Protein AF-A0A1Y3XI76-F1 (afdb_monomer_lite)

Foldseek 3Di:
DDDDDDDDDPDDPVRVLVVLVVVLVVVVVVLVVVLVVLVVQLVVQVPDPPRDPVNSVVSVVVSVVSVVVSVVVVVVSVVSNVVCPVPPDDPDDPPPDD

Secondary structure (DSSP, 8-state):
-PPPPPPPPSS-HHHHHHHHHHHHHHHHHHHHHHHHHHHHHHHHHHT-TT--HHHHHHHHHHHHHHHHHHHHHHHHHHHHHHTTGGGS-PPPP-PPP-

Structure (mmCIF, N/CA/C/O backbone):
data_AF-A0A1Y3XI76-F1
#
_entry.id   AF-A0A1Y3XI76-F1
#
loop_
_atom_site.group_PDB
_atom_site.id
_atom_site.type_symbol
_atom_site.label_atom_id
_atom_site.label_alt_id
_atom_site.label_comp_id
_atom_site.label_asym_id
_atom_site.label_entity_id
_atom_site.label_seq_id
_atom_site.pdbx_PDB_ins_code
_atom_site.Cartn_x
_atom_site.Cartn_y
_atom_site.Cartn_z
_atom_site.occupancy
_atom_site.B_iso_or_equiv
_atom_site.auth_seq_id
_atom_site.auth_comp_id
_atom_site.auth_asym_id
_atom_site.auth_atom_id
_atom_site.pdbx_PDB_model_num
ATOM 1 N N . MET A 1 1 ? 22.535 30.663 -14.467 1.00 72.12 1 MET A N 1
ATOM 2 C CA . MET A 1 1 ? 22.364 29.238 -14.111 1.00 72.12 1 MET A CA 1
ATOM 3 C C . MET A 1 1 ? 22.091 28.483 -15.403 1.00 72.12 1 MET A C 1
ATOM 5 O O . MET A 1 1 ? 21.146 28.852 -16.087 1.00 72.12 1 MET A O 1
ATOM 9 N N . GLY A 1 2 ? 22.970 27.561 -15.808 1.00 85.25 2 GLY A N 1
ATOM 10 C CA . GLY A 1 2 ? 22.831 26.817 -17.068 1.00 85.25 2 GLY A CA 1
ATOM 11 C C . GLY A 1 2 ? 21.734 25.753 -16.997 1.00 85.25 2 GLY A C 1
ATOM 12 O O . GLY A 1 2 ? 21.427 25.259 -15.914 1.00 85.25 2 GLY A O 1
ATOM 13 N N . MET A 1 3 ? 21.139 25.425 -18.145 1.00 82.50 3 MET A N 1
ATOM 14 C CA . MET A 1 3 ? 20.113 24.386 -18.250 1.00 82.50 3 MET A CA 1
ATOM 15 C C . MET A 1 3 ? 20.733 23.006 -17.952 1.00 82.50 3 MET A C 1
ATOM 17 O O . MET A 1 3 ? 21.830 22.737 -18.449 1.00 82.50 3 MET A O 1
ATOM 21 N N . PRO A 1 4 ? 20.080 22.131 -17.167 1.00 86.12 4 PRO A N 1
ATOM 22 C CA . PRO A 1 4 ? 20.586 20.782 -16.926 1.00 86.12 4 PRO A CA 1
ATOM 23 C C . PRO A 1 4 ? 20.702 19.988 -18.233 1.00 86.12 4 PRO A C 1
ATOM 25 O O . PRO A 1 4 ? 19.793 20.019 -19.061 1.00 86.12 4 PRO A O 1
ATOM 28 N N . VAL A 1 5 ? 21.799 19.246 -18.398 1.00 88.00 5 VAL A N 1
ATOM 29 C CA . VAL A 1 5 ? 21.993 18.304 -19.509 1.00 88.00 5 VAL A CA 1
ATOM 30 C C . VAL A 1 5 ? 21.743 16.892 -18.991 1.00 88.00 5 VAL A C 1
ATOM 32 O O . VAL A 1 5 ? 22.399 16.456 -18.048 1.00 88.00 5 VAL A O 1
ATOM 35 N N . ILE A 1 6 ? 20.803 16.176 -19.609 1.00 86.75 6 ILE A N 1
ATOM 36 C CA . ILE A 1 6 ? 20.580 14.752 -19.341 1.00 86.75 6 ILE A CA 1
ATOM 37 C C . ILE A 1 6 ? 21.635 13.955 -20.112 1.00 86.75 6 ILE A C 1
ATOM 39 O O . ILE A 1 6 ? 21.688 14.022 -21.340 1.00 86.75 6 ILE A O 1
ATOM 43 N N . THR A 1 7 ? 22.469 13.200 -19.401 1.00 88.06 7 THR A N 1
ATOM 44 C CA . THR A 1 7 ? 23.444 12.276 -19.990 1.00 88.06 7 THR A CA 1
ATOM 45 C C . THR A 1 7 ? 22.961 10.835 -19.869 1.00 88.06 7 THR A C 1
ATOM 47 O O . THR A 1 7 ? 22.216 10.475 -18.958 1.00 88.06 7 THR A O 1
ATOM 50 N N . SER A 1 8 ? 23.362 9.994 -20.820 1.00 84.44 8 SER A N 1
ATOM 51 C CA . SER A 1 8 ? 23.044 8.567 -20.810 1.00 84.44 8 SER A CA 1
ATOM 52 C C . SER A 1 8 ? 23.689 7.865 -19.614 1.00 84.44 8 SER A C 1
ATOM 54 O O . SER A 1 8 ? 24.882 8.043 -19.362 1.00 84.44 8 SER A O 1
ATOM 56 N N . SER A 1 9 ? 22.911 7.034 -18.917 1.00 86.25 9 SER A N 1
ATOM 57 C CA . SER A 1 9 ? 23.414 6.181 -17.836 1.00 86.25 9 SER A CA 1
ATOM 58 C C . SER A 1 9 ? 24.281 5.036 -18.374 1.00 86.25 9 SER A C 1
ATOM 60 O O . SER A 1 9 ? 24.081 4.570 -19.496 1.00 86.25 9 SER A O 1
ATOM 62 N N . THR A 1 10 ? 25.213 4.552 -17.552 1.00 92.81 10 THR A N 1
ATOM 63 C CA . THR A 1 10 ? 25.951 3.299 -17.783 1.00 92.81 10 THR A CA 1
ATOM 64 C C . THR A 1 10 ? 25.153 2.055 -17.368 1.00 92.81 10 THR A C 1
ATOM 66 O O . THR A 1 10 ? 25.563 0.937 -17.679 1.00 92.81 10 THR A O 1
ATOM 69 N N . THR A 1 11 ? 24.010 2.223 -16.691 1.00 93.06 11 THR A N 1
ATOM 70 C CA . THR A 1 11 ? 23.105 1.133 -16.299 1.00 93.06 11 THR A CA 1
ATOM 71 C C . THR A 1 11 ? 22.519 0.445 -17.530 1.00 93.06 11 THR A C 1
ATOM 73 O O . THR A 1 11 ? 21.997 1.094 -18.439 1.00 93.06 11 THR A O 1
ATOM 76 N N . THR A 1 12 ? 22.556 -0.888 -17.554 1.00 92.56 12 THR A N 1
ATOM 77 C CA . THR A 1 12 ? 21.906 -1.650 -18.626 1.00 92.56 12 THR A CA 1
ATOM 78 C C . THR A 1 12 ? 20.387 -1.567 -18.494 1.00 92.56 12 THR A C 1
ATOM 80 O O . THR A 1 12 ? 19.847 -1.480 -17.392 1.00 92.56 12 THR A O 1
ATOM 83 N N . ARG A 1 13 ? 19.667 -1.653 -19.618 1.00 89.44 13 ARG A N 1
ATOM 84 C CA . ARG A 1 13 ? 18.196 -1.675 -19.598 1.00 89.44 13 ARG A CA 1
ATOM 85 C C . ARG A 1 13 ? 17.646 -2.795 -18.708 1.00 89.44 13 ARG A C 1
ATOM 87 O O . ARG A 1 13 ? 16.681 -2.568 -17.993 1.00 89.44 13 ARG A O 1
ATOM 94 N N . THR A 1 14 ? 18.260 -3.979 -18.748 1.00 90.38 14 THR A N 1
ATOM 95 C CA . THR A 1 14 ? 17.859 -5.122 -17.917 1.00 90.38 14 THR A CA 1
ATOM 96 C C . THR A 1 14 ? 18.014 -4.808 -16.436 1.00 90.38 14 THR A C 1
ATOM 98 O O . THR A 1 14 ? 17.066 -5.017 -15.691 1.00 90.38 14 THR A O 1
ATOM 101 N N . GLN A 1 15 ? 19.157 -4.245 -16.026 1.00 92.50 15 GLN A N 1
ATOM 102 C CA . GLN A 1 15 ? 19.367 -3.861 -14.630 1.00 92.50 15 GLN A CA 1
ATOM 103 C C . GLN A 1 15 ? 18.340 -2.817 -14.186 1.00 92.50 15 GLN A C 1
ATOM 105 O O . GLN A 1 15 ? 17.709 -2.996 -13.157 1.00 92.50 15 GLN A O 1
ATOM 110 N N . ALA A 1 16 ? 18.092 -1.789 -15.002 1.00 92.88 16 ALA A N 1
ATOM 111 C CA . ALA A 1 16 ? 17.109 -0.760 -14.671 1.00 92.88 16 ALA A CA 1
ATOM 112 C C . ALA A 1 16 ? 15.683 -1.323 -14.497 1.00 92.88 16 ALA A C 1
ATOM 114 O O . ALA A 1 16 ? 14.940 -0.849 -13.643 1.00 92.88 16 ALA A O 1
ATOM 115 N N . ILE A 1 17 ? 15.287 -2.329 -15.289 1.00 92.56 17 ILE A N 1
ATOM 116 C CA . ILE A 1 17 ? 13.991 -3.010 -15.127 1.00 92.56 17 ILE A CA 1
ATOM 117 C C . ILE A 1 17 ? 13.970 -3.820 -13.826 1.00 92.56 17 ILE A C 1
ATOM 119 O O . ILE A 1 17 ? 13.003 -3.714 -13.073 1.00 92.56 17 ILE A O 1
ATOM 123 N N . THR A 1 18 ? 15.030 -4.581 -13.536 1.00 93.06 18 THR A N 1
ATOM 124 C CA . THR A 1 18 ? 15.168 -5.322 -12.272 1.00 93.06 18 THR A CA 1
ATOM 125 C C . THR A 1 18 ? 15.070 -4.387 -11.067 1.00 93.06 18 THR A C 1
ATOM 127 O O . THR A 1 18 ? 14.272 -4.647 -10.172 1.00 93.06 18 THR A O 1
ATOM 130 N N . ASP A 1 19 ? 15.780 -3.257 -11.089 1.00 95.50 19 ASP A N 1
ATOM 131 C CA . ASP A 1 19 ? 15.759 -2.261 -10.012 1.00 95.50 19 ASP A CA 1
ATOM 132 C C . ASP A 1 19 ? 14.340 -1.704 -9.781 1.00 95.50 19 ASP A C 1
ATOM 134 O O . ASP A 1 19 ? 13.929 -1.460 -8.644 1.00 95.50 19 ASP A O 1
ATOM 138 N N . ILE A 1 20 ? 13.552 -1.516 -10.849 1.00 95.50 20 ILE A N 1
ATOM 139 C CA . ILE A 1 20 ? 12.152 -1.079 -10.731 1.00 95.50 20 ILE A CA 1
ATOM 140 C C . ILE A 1 20 ? 11.281 -2.179 -10.115 1.00 95.50 20 ILE A C 1
ATOM 142 O O . ILE A 1 20 ? 10.444 -1.869 -9.267 1.00 95.50 20 ILE A O 1
ATOM 146 N N . ILE A 1 21 ? 11.467 -3.444 -10.504 1.00 95.50 21 ILE A N 1
ATOM 147 C CA . ILE A 1 21 ? 10.732 -4.580 -9.925 1.00 95.50 21 ILE A CA 1
ATOM 148 C C . ILE A 1 21 ? 11.037 -4.698 -8.427 1.00 95.50 21 ILE A C 1
ATOM 150 O O . ILE A 1 21 ? 10.110 -4.783 -7.621 1.00 95.50 21 ILE A O 1
ATOM 154 N N . GLU A 1 22 ? 12.313 -4.632 -8.043 1.00 97.75 22 GLU A N 1
ATOM 155 C CA . GLU A 1 22 ? 12.740 -4.640 -6.638 1.00 97.75 22 GLU A CA 1
ATOM 156 C C . GLU A 1 22 ? 12.152 -3.449 -5.872 1.00 97.75 22 GLU A C 1
ATOM 158 O O . GLU A 1 22 ? 11.607 -3.612 -4.778 1.00 97.75 22 GLU A O 1
ATOM 163 N N . SER A 1 23 ? 12.176 -2.254 -6.468 1.00 98.25 23 SER A N 1
ATOM 164 C CA . SER A 1 23 ? 11.557 -1.063 -5.886 1.00 98.25 23 SER A CA 1
ATOM 165 C C . SER A 1 23 ? 10.055 -1.246 -5.649 1.00 98.25 23 SER A C 1
ATOM 167 O O . SER A 1 23 ? 9.553 -0.831 -4.600 1.00 98.25 23 SER A O 1
ATOM 169 N N . VAL A 1 24 ? 9.325 -1.853 -6.591 1.00 98.06 24 VAL A N 1
ATOM 170 C CA . VAL A 1 24 ? 7.896 -2.156 -6.421 1.00 98.06 24 VAL A CA 1
ATOM 171 C C . VAL A 1 24 ? 7.699 -3.173 -5.299 1.00 98.06 24 VAL A C 1
ATOM 173 O O . VAL A 1 24 ? 6.926 -2.893 -4.391 1.00 98.06 24 VAL A O 1
ATOM 176 N N . ALA A 1 25 ? 8.459 -4.269 -5.268 1.00 98.19 25 ALA A N 1
ATOM 177 C CA . ALA A 1 25 ? 8.361 -5.277 -4.207 1.00 98.19 25 ALA A CA 1
ATOM 178 C C . ALA A 1 25 ? 8.596 -4.701 -2.792 1.00 98.19 25 ALA A C 1
ATOM 180 O O . ALA A 1 25 ? 7.917 -5.076 -1.831 1.00 98.19 25 ALA A O 1
ATOM 181 N N . LEU A 1 26 ? 9.524 -3.748 -2.652 1.00 98.62 26 LEU A N 1
ATOM 182 C CA . LEU A 1 26 ? 9.745 -3.033 -1.390 1.00 98.62 26 LEU A CA 1
ATOM 183 C C . LEU A 1 26 ? 8.547 -2.150 -1.001 1.00 98.62 26 LEU A C 1
ATOM 185 O O . LEU A 1 26 ? 8.183 -2.095 0.175 1.00 98.62 26 LEU A O 1
ATOM 189 N N . GLN A 1 27 ? 7.922 -1.473 -1.970 1.00 98.62 27 GLN A N 1
ATOM 190 C CA . GLN A 1 27 ? 6.714 -0.675 -1.731 1.00 98.62 27 GLN A CA 1
ATOM 191 C C . GLN A 1 27 ? 5.529 -1.566 -1.331 1.00 98.62 27 GLN A C 1
ATOM 193 O O . GLN A 1 27 ? 4.892 -1.273 -0.326 1.00 98.62 27 GLN A O 1
ATOM 198 N N . GLU A 1 28 ? 5.299 -2.680 -2.028 1.00 98.44 28 GLU A N 1
ATOM 199 C CA . GLU A 1 28 ? 4.279 -3.691 -1.688 1.00 98.44 28 GLU A CA 1
ATOM 200 C C . GLU A 1 28 ? 4.441 -4.201 -0.245 1.00 98.44 28 GLU A C 1
ATOM 202 O O . GLU A 1 28 ? 3.491 -4.251 0.540 1.00 98.44 28 GLU A O 1
ATOM 207 N N . THR A 1 29 ? 5.683 -4.494 0.158 1.00 98.44 29 THR A N 1
ATOM 208 C CA . THR A 1 29 ? 5.995 -4.906 1.537 1.00 98.44 29 THR A CA 1
ATOM 209 C C . THR A 1 29 ? 5.596 -3.822 2.541 1.00 98.44 29 THR A C 1
ATOM 211 O O . THR A 1 29 ? 4.938 -4.111 3.542 1.00 98.44 29 THR A O 1
ATOM 214 N N . ALA A 1 30 ? 5.931 -2.558 2.270 1.00 98.38 30 ALA A N 1
ATOM 215 C CA . ALA A 1 30 ? 5.540 -1.443 3.128 1.00 98.38 30 ALA A CA 1
ATOM 216 C C . ALA A 1 30 ? 4.011 -1.254 3.189 1.00 98.38 30 ALA A C 1
ATOM 218 O O . ALA A 1 30 ? 3.469 -1.024 4.273 1.00 98.38 30 ALA A O 1
ATOM 219 N N . LEU A 1 31 ? 3.306 -1.398 2.061 1.00 98.56 31 LEU A N 1
ATOM 220 C CA . LEU A 1 31 ? 1.843 -1.314 2.001 1.00 98.56 31 LEU A CA 1
ATOM 221 C C . LEU A 1 31 ? 1.178 -2.432 2.817 1.00 98.56 31 LEU A C 1
ATOM 223 O O . LEU A 1 31 ? 0.213 -2.162 3.535 1.00 98.56 31 LEU A O 1
ATOM 227 N N . SER A 1 32 ? 1.734 -3.648 2.812 1.00 98.50 32 SER A N 1
ATOM 228 C CA . SER A 1 32 ? 1.237 -4.753 3.647 1.00 98.50 32 SER A CA 1
ATOM 229 C C . SER A 1 32 ? 1.311 -4.440 5.148 1.00 98.50 32 SER A C 1
ATOM 231 O O . SER A 1 32 ? 0.359 -4.698 5.889 1.00 98.50 32 SER A O 1
ATOM 233 N N . HIS A 1 33 ? 2.398 -3.803 5.600 1.00 98.62 33 HIS A N 1
ATOM 234 C CA . HIS A 1 33 ? 2.545 -3.376 6.991 1.00 98.62 33 HIS A CA 1
ATOM 235 C C . HIS A 1 33 ? 1.557 -2.270 7.362 1.00 98.62 33 HIS A C 1
ATOM 237 O O . HIS A 1 33 ? 1.008 -2.297 8.465 1.00 98.62 33 HIS A O 1
ATOM 243 N N . ILE A 1 34 ? 1.293 -1.330 6.448 1.00 98.50 34 ILE A N 1
ATOM 244 C CA . ILE A 1 34 ? 0.264 -0.299 6.643 1.00 98.50 34 ILE A CA 1
ATOM 245 C C . ILE A 1 34 ? -1.106 -0.958 6.807 1.00 98.50 34 ILE A C 1
ATOM 247 O O . ILE A 1 34 ? -1.790 -0.690 7.791 1.00 98.50 34 ILE A O 1
ATOM 251 N N . LEU A 1 35 ? -1.491 -1.857 5.897 1.00 98.62 35 LEU A N 1
ATOM 252 C CA . LEU A 1 35 ? -2.779 -2.553 5.972 1.00 98.62 35 LEU A CA 1
ATOM 253 C C . LEU A 1 35 ? -2.923 -3.365 7.265 1.00 98.62 35 LEU A C 1
ATOM 255 O O . LEU A 1 35 ? -3.981 -3.324 7.894 1.00 98.62 35 LEU A O 1
ATOM 259 N N . A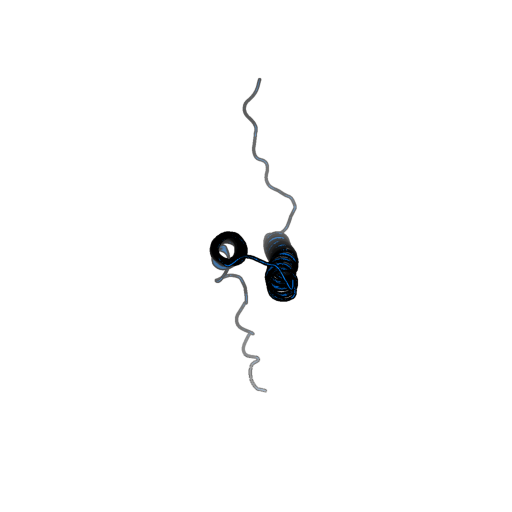SN A 1 36 ? -1.863 -4.049 7.703 1.00 98.69 36 ASN A N 1
ATOM 260 C CA . ASN A 1 36 ? -1.876 -4.771 8.973 1.00 98.69 36 ASN A CA 1
ATOM 261 C C . ASN A 1 36 ? -2.065 -3.824 10.171 1.00 98.69 36 ASN A C 1
ATOM 263 O O . ASN A 1 36 ? -2.906 -4.082 11.029 1.00 98.69 36 ASN A O 1
ATOM 267 N N . ALA A 1 37 ? -1.344 -2.700 10.208 1.00 98.62 37 ALA A N 1
ATOM 268 C CA . ALA A 1 37 ? -1.483 -1.703 11.270 1.00 98.62 37 ALA A CA 1
ATOM 269 C C . ALA A 1 37 ? -2.894 -1.084 11.313 1.00 98.62 37 ALA A C 1
ATOM 271 O O . ALA A 1 37 ? -3.445 -0.850 12.391 1.00 98.62 37 ALA A O 1
ATOM 272 N N . GLU A 1 38 ? -3.507 -0.849 10.151 1.00 98.50 38 GLU A N 1
ATOM 273 C CA . GLU A 1 38 ? -4.899 -0.401 10.055 1.00 98.50 38 GLU A CA 1
ATOM 274 C C . GLU A 1 38 ? -5.887 -1.480 10.543 1.00 98.50 38 GLU A C 1
ATOM 276 O O . GLU A 1 38 ? -6.857 -1.160 11.234 1.00 98.50 38 GLU A O 1
ATOM 281 N N . GLY A 1 39 ? -5.612 -2.761 10.279 1.00 98.38 39 GLY A N 1
ATOM 282 C CA . GLY A 1 39 ? -6.367 -3.884 10.845 1.00 98.38 39 GLY A CA 1
ATOM 283 C C . GLY A 1 39 ? -6.271 -3.956 12.374 1.00 98.38 39 GLY A C 1
ATOM 284 O O . GLY A 1 39 ? -7.293 -4.042 13.060 1.00 98.38 39 GLY A O 1
ATOM 285 N N . GLU A 1 40 ? -5.060 -3.843 12.926 1.00 98.69 40 GLU A N 1
ATOM 286 C CA . GLU A 1 40 ? -4.827 -3.786 14.377 1.00 98.69 40 GLU A CA 1
ATOM 287 C C . GLU A 1 40 ? -5.533 -2.591 15.033 1.00 98.69 40 GLU A C 1
ATOM 289 O O . GLU A 1 40 ? -6.032 -2.703 16.156 1.00 98.69 40 GLU A O 1
ATOM 294 N N . LYS A 1 41 ? -5.611 -1.447 14.340 1.00 98.31 41 LYS A N 1
ATOM 295 C CA . LYS A 1 41 ? -6.335 -0.258 14.812 1.00 98.31 41 LYS A CA 1
ATOM 296 C C . LYS A 1 41 ? -7.820 -0.558 15.028 1.00 98.31 41 LYS A C 1
ATOM 298 O O . LYS A 1 41 ? -8.345 -0.224 16.089 1.00 98.31 41 LYS A O 1
ATOM 303 N N . ILE A 1 42 ? -8.481 -1.218 14.071 1.00 97.75 42 ILE A N 1
ATOM 304 C CA . ILE A 1 42 ? -9.889 -1.630 14.219 1.00 97.75 42 ILE A CA 1
ATOM 305 C C . ILE A 1 42 ? -10.039 -2.599 15.390 1.00 97.75 42 ILE A C 1
ATOM 307 O O . ILE A 1 42 ? -10.893 -2.383 16.248 1.00 97.75 42 ILE A O 1
ATOM 311 N N . GLN A 1 43 ? -9.200 -3.638 15.449 1.00 98.00 43 GLN A N 1
ATOM 312 C CA . GLN A 1 43 ? -9.272 -4.651 16.506 1.00 98.00 43 GLN A CA 1
ATOM 313 C C . GLN A 1 43 ? -9.151 -4.026 17.899 1.00 98.00 43 GLN A C 1
ATOM 315 O O . GLN A 1 43 ? -9.948 -4.336 18.783 1.00 98.00 43 GLN A O 1
ATOM 320 N N . LYS A 1 44 ? -8.203 -3.098 18.083 1.00 97.75 44 LYS A N 1
ATOM 321 C CA . LYS A 1 44 ? -8.027 -2.375 19.348 1.00 97.75 44 LYS A CA 1
ATOM 322 C C . LYS A 1 44 ? -9.247 -1.538 19.706 1.00 97.75 44 LYS A C 1
ATOM 324 O O . LYS A 1 44 ? -9.669 -1.581 20.853 1.00 97.75 44 LYS A O 1
ATOM 329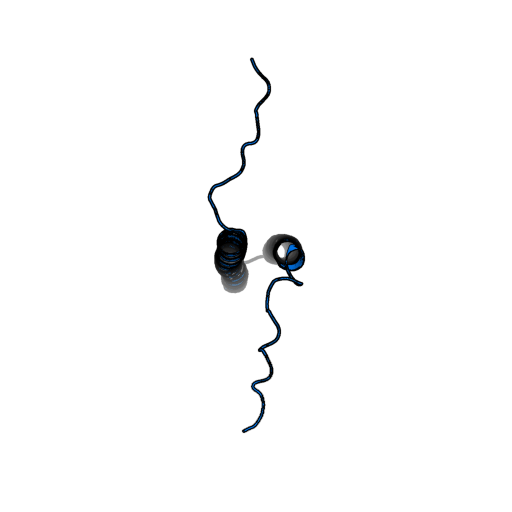 N N . MET A 1 45 ? -9.820 -0.804 18.752 1.00 97.69 45 MET A N 1
ATOM 330 C CA . MET A 1 45 ? -10.971 0.061 19.031 1.00 97.69 45 MET A CA 1
ATOM 331 C C . MET A 1 45 ? -12.233 -0.737 19.361 1.00 97.69 45 MET A C 1
ATOM 333 O O . MET A 1 45 ? -12.978 -0.333 20.245 1.00 97.69 45 MET A O 1
ATOM 337 N N . VAL A 1 46 ? -12.453 -1.882 18.710 1.00 96.44 46 VAL A N 1
ATOM 338 C CA . VAL A 1 46 ? -13.594 -2.772 19.000 1.00 96.44 46 VAL A CA 1
ATOM 339 C C . VAL A 1 46 ? -13.449 -3.479 20.354 1.00 96.44 46 VAL A C 1
ATOM 341 O O . VAL A 1 46 ? -14.453 -3.826 20.967 1.00 96.44 46 VAL A O 1
ATOM 344 N N . ALA A 1 47 ? -12.223 -3.676 20.844 1.00 97.38 47 ALA A N 1
ATOM 345 C CA . ALA A 1 47 ? -11.958 -4.311 22.136 1.00 97.38 47 ALA A CA 1
ATOM 346 C C . ALA A 1 47 ? -12.122 -3.373 23.353 1.00 97.38 47 ALA A C 1
ATOM 348 O O . ALA A 1 47 ? -11.984 -3.827 24.487 1.00 97.38 47 ALA A O 1
ATOM 349 N N . LEU A 1 48 ? -12.378 -2.077 23.146 1.00 96.94 48 LEU A N 1
ATOM 350 C CA . LEU A 1 48 ? -12.584 -1.111 24.227 1.00 96.94 48 LEU A CA 1
ATOM 351 C C . LEU A 1 48 ? -14.007 -1.228 24.796 1.00 96.94 48 LEU A C 1
ATOM 353 O O . LEU A 1 48 ? -14.976 -1.085 24.056 1.00 96.94 48 LEU A O 1
ATOM 357 N N . GLU A 1 49 ? -14.129 -1.423 26.113 1.00 93.88 49 GLU A N 1
ATOM 358 C CA . GLU A 1 49 ? -15.424 -1.623 26.792 1.00 93.88 49 GLU A CA 1
ATOM 359 C C . GLU A 1 49 ? -16.370 -0.412 26.671 1.00 93.88 49 GLU A C 1
ATOM 361 O O . GLU A 1 49 ? -17.569 -0.592 26.480 1.00 93.88 49 GLU A O 1
ATOM 366 N N . ASP A 1 50 ? -15.828 0.812 26.690 1.00 94.25 50 ASP A N 1
ATOM 367 C CA . ASP A 1 50 ? -16.604 2.064 26.701 1.00 94.25 50 ASP A CA 1
ATOM 368 C C . ASP A 1 50 ? -16.491 2.874 25.392 1.00 94.25 50 ASP A C 1
ATOM 370 O O . ASP A 1 50 ? -16.641 4.101 25.378 1.00 94.25 50 ASP A O 1
ATOM 374 N N . VAL A 1 51 ? -16.185 2.225 24.263 1.00 96.69 51 VAL A N 1
ATOM 375 C CA . VAL A 1 51 ? -16.106 2.935 22.978 1.00 96.69 51 VAL A CA 1
ATOM 376 C C . VAL A 1 51 ? -17.496 3.335 22.486 1.00 96.69 51 VAL A C 1
ATOM 378 O O . VAL A 1 51 ? -18.423 2.529 22.412 1.00 96.69 51 VAL A O 1
ATOM 381 N N . THR A 1 52 ? -17.657 4.602 22.106 1.00 97.56 52 THR A N 1
ATOM 382 C CA . THR A 1 52 ? -18.930 5.066 21.552 1.00 97.56 52 THR A CA 1
ATOM 383 C C . THR A 1 52 ? -19.067 4.669 20.077 1.00 97.56 52 THR A C 1
ATOM 385 O O . THR A 1 52 ? -18.066 4.595 19.352 1.00 97.56 52 THR A O 1
ATOM 388 N N . PRO A 1 53 ? -20.303 4.482 19.575 1.00 97.06 53 PRO A N 1
ATOM 389 C CA . PRO A 1 53 ? -20.538 4.217 18.156 1.00 97.06 53 PRO A CA 1
ATOM 390 C C . PRO A 1 53 ? -19.936 5.278 17.224 1.00 97.06 53 PRO A C 1
ATOM 392 O O . PRO A 1 53 ? -19.418 4.938 16.162 1.00 97.06 53 PRO A O 1
ATOM 395 N N . ASP A 1 54 ? -19.942 6.551 17.632 1.00 98.06 54 ASP A N 1
ATOM 396 C CA . ASP A 1 54 ? -19.360 7.646 16.847 1.00 98.06 54 ASP A CA 1
ATOM 397 C C . ASP A 1 54 ? -17.840 7.505 16.694 1.00 98.06 54 ASP A C 1
ATOM 399 O O . ASP A 1 54 ? -17.297 7.729 15.610 1.00 98.06 54 ASP A O 1
ATOM 403 N N . VAL A 1 55 ? -17.148 7.077 17.755 1.00 97.94 55 VAL A N 1
ATOM 404 C CA . VAL A 1 55 ? -15.699 6.832 17.731 1.00 97.94 55 VAL A CA 1
ATOM 405 C C . VAL A 1 55 ? -15.362 5.618 16.861 1.00 97.94 55 VAL A C 1
ATOM 407 O O . VAL A 1 55 ? -14.405 5.669 16.080 1.00 97.94 55 VAL A O 1
ATOM 410 N N . LEU A 1 56 ? -16.162 4.549 16.929 1.00 97.88 56 LEU A N 1
ATOM 411 C CA . LEU A 1 56 ? -16.004 3.387 16.049 1.00 97.88 56 LEU A CA 1
ATOM 412 C C . LEU A 1 56 ? -16.225 3.758 14.580 1.00 97.88 56 LEU A C 1
ATOM 414 O O . LEU A 1 56 ? -15.411 3.404 13.727 1.00 97.88 56 LEU A O 1
ATOM 418 N N . LEU A 1 57 ? -17.280 4.518 14.281 1.00 98.25 57 LEU A N 1
ATOM 419 C CA . LEU A 1 57 ? -17.572 4.973 12.923 1.00 98.25 57 LEU A CA 1
ATOM 420 C C . LEU A 1 57 ? -16.461 5.881 12.382 1.00 98.25 57 LEU A C 1
ATOM 422 O O . LEU A 1 57 ? -16.061 5.738 11.225 1.00 98.25 57 LEU A O 1
ATOM 426 N N . ALA A 1 58 ? -15.945 6.798 13.205 1.00 98.38 58 ALA A N 1
ATOM 427 C CA . ALA A 1 58 ? -14.825 7.659 12.836 1.00 98.38 58 ALA A CA 1
ATOM 428 C C . ALA A 1 58 ? -13.550 6.845 12.561 1.00 98.38 58 ALA A C 1
ATOM 430 O O . ALA A 1 58 ? -12.871 7.085 11.560 1.00 98.38 58 ALA A O 1
ATOM 431 N N . THR A 1 59 ? -13.266 5.841 13.396 1.00 98.31 59 THR A N 1
ATOM 432 C CA . THR A 1 59 ? -12.141 4.916 13.193 1.00 98.31 59 THR A CA 1
ATOM 433 C C . THR A 1 59 ? -12.297 4.152 11.881 1.00 98.31 59 THR A C 1
ATOM 435 O O . THR A 1 59 ? -11.367 4.132 11.078 1.00 98.31 59 THR A O 1
ATOM 438 N N . ASN A 1 60 ? -13.478 3.585 11.618 1.00 98.44 60 ASN A N 1
ATOM 439 C CA . ASN A 1 60 ? -13.747 2.849 10.385 1.00 98.44 60 ASN A CA 1
ATOM 440 C C . ASN A 1 60 ? -13.568 3.732 9.142 1.00 98.44 60 ASN A C 1
ATOM 442 O O . ASN A 1 60 ? -12.894 3.327 8.203 1.00 98.44 60 ASN A O 1
ATOM 446 N N . LYS A 1 61 ? -14.092 4.966 9.156 1.00 98.69 61 LYS A N 1
ATOM 447 C CA . LYS A 1 61 ? -13.906 5.925 8.051 1.00 98.69 61 LYS A CA 1
ATOM 448 C C . LYS A 1 61 ? -12.434 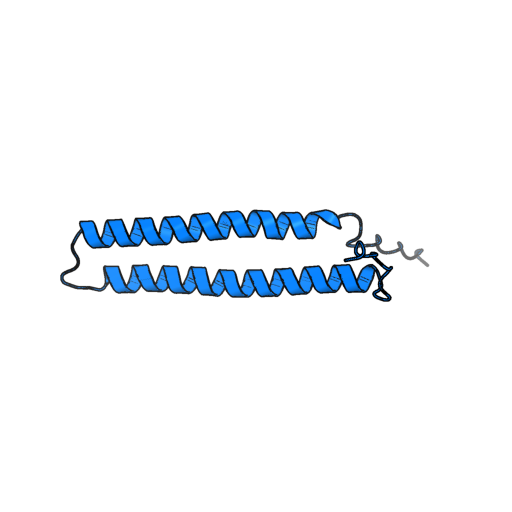6.285 7.833 1.00 98.69 61 LYS A C 1
ATOM 450 O O . LYS A 1 61 ? -12.001 6.447 6.694 1.00 98.69 61 LYS A O 1
ATOM 455 N N . SER A 1 62 ? -11.657 6.408 8.911 1.00 98.44 62 SER A N 1
ATOM 456 C CA . SER A 1 62 ? -10.214 6.650 8.815 1.00 98.44 62 SER A CA 1
ATOM 457 C C . SER A 1 62 ? -9.487 5.470 8.165 1.00 98.44 62 SER A C 1
ATOM 459 O O . SER A 1 62 ? -8.671 5.692 7.270 1.00 98.44 62 SER A O 1
ATOM 461 N N . VAL A 1 63 ? -9.808 4.238 8.568 1.00 98.69 63 VAL A N 1
ATOM 462 C CA . VAL A 1 63 ? -9.224 3.014 7.996 1.00 98.69 63 VAL A CA 1
ATOM 463 C C . VAL A 1 63 ? -9.635 2.847 6.533 1.00 98.69 63 VAL A C 1
ATOM 465 O O . VAL A 1 63 ? -8.784 2.608 5.683 1.00 98.69 63 VAL A O 1
ATOM 468 N N . GLU A 1 64 ? -10.910 3.060 6.206 1.00 98.69 64 GLU A N 1
ATOM 469 C CA . GLU A 1 64 ? -11.420 3.034 4.831 1.00 98.69 64 GLU A CA 1
ATOM 470 C C . GLU A 1 64 ? -10.670 4.033 3.935 1.00 98.69 64 GLU A C 1
ATOM 472 O O . GLU A 1 64 ? -10.266 3.700 2.820 1.00 98.69 64 GLU A O 1
ATOM 477 N N . SER A 1 65 ? -10.415 5.248 4.432 1.00 98.69 65 SER A N 1
ATOM 478 C CA . SER A 1 65 ? -9.616 6.239 3.707 1.00 98.69 65 SER A CA 1
ATOM 479 C C . SER A 1 65 ? -8.190 5.750 3.438 1.00 98.69 65 SER A C 1
ATOM 481 O O . SER A 1 65 ? -7.666 5.993 2.349 1.00 98.69 65 SER A O 1
ATOM 483 N N . MET A 1 66 ? -7.559 5.068 4.399 1.00 98.56 66 MET A N 1
ATOM 484 C CA . MET A 1 66 ? -6.221 4.498 4.219 1.00 98.56 66 MET A CA 1
ATOM 485 C C . MET A 1 66 ? -6.226 3.344 3.218 1.00 98.56 66 MET A C 1
ATOM 487 O O . MET A 1 66 ? -5.389 3.332 2.319 1.00 98.56 66 MET A O 1
ATOM 491 N N . VAL A 1 67 ? -7.197 2.431 3.296 1.00 98.62 67 VAL A N 1
ATOM 492 C CA . VAL A 1 67 ? -7.356 1.334 2.324 1.00 98.62 67 VAL A CA 1
ATOM 493 C C . VAL A 1 67 ? -7.544 1.890 0.912 1.00 98.62 67 VAL A C 1
ATOM 495 O O . VAL A 1 67 ? -6.848 1.472 -0.010 1.00 98.62 67 VAL A O 1
ATOM 498 N N . ASN A 1 68 ? -8.393 2.906 0.743 1.00 98.62 68 ASN A N 1
ATOM 499 C CA . ASN A 1 68 ? -8.587 3.573 -0.545 1.00 98.62 68 ASN A CA 1
ATOM 500 C C . ASN A 1 68 ? -7.303 4.236 -1.073 1.00 98.62 68 ASN A C 1
ATOM 502 O O . ASN A 1 68 ? -7.061 4.241 -2.283 1.00 98.62 68 ASN A O 1
ATOM 506 N N . ALA A 1 69 ? -6.478 4.813 -0.194 1.00 98.56 69 ALA A N 1
ATOM 507 C CA . ALA A 1 69 ? -5.185 5.376 -0.576 1.00 98.56 69 ALA A CA 1
ATOM 508 C C . ALA A 1 69 ? -4.194 4.281 -1.007 1.00 98.56 69 ALA A C 1
ATOM 510 O O . ALA A 1 69 ? -3.543 4.433 -2.043 1.00 98.56 69 ALA A O 1
ATOM 511 N N . VAL A 1 70 ? -4.137 3.163 -0.275 1.00 98.50 70 VAL A N 1
ATOM 512 C CA . VAL A 1 70 ? -3.325 1.988 -0.628 1.00 98.50 70 VAL A CA 1
ATOM 513 C C . VAL A 1 70 ? -3.753 1.436 -1.989 1.00 98.50 70 VAL A C 1
ATOM 515 O O . VAL A 1 70 ? -2.915 1.332 -2.875 1.00 98.50 70 VAL A O 1
ATOM 518 N N . SER A 1 71 ? -5.049 1.219 -2.236 1.00 98.31 71 SER A N 1
ATOM 519 C CA . SER A 1 71 ? -5.537 0.735 -3.539 1.00 98.31 71 SER A CA 1
ATOM 520 C C . SER A 1 71 ? -5.187 1.663 -4.710 1.00 98.31 71 SER A C 1
ATOM 522 O O . SER A 1 71 ? -4.971 1.205 -5.830 1.00 98.31 71 SER A O 1
ATOM 524 N N . ARG A 1 72 ? -5.108 2.980 -4.484 1.00 98.44 72 ARG A N 1
ATOM 525 C CA . ARG A 1 72 ? -4.633 3.922 -5.513 1.00 98.44 72 ARG A CA 1
ATOM 526 C C . ARG A 1 72 ? -3.139 3.774 -5.781 1.00 98.44 72 ARG A C 1
ATOM 528 O O . ARG A 1 72 ? -2.735 3.883 -6.937 1.00 98.44 72 ARG A O 1
ATOM 535 N N . LEU A 1 73 ? -2.337 3.530 -4.746 1.00 98.31 73 LEU A N 1
ATOM 536 C CA . LEU A 1 73 ? -0.908 3.255 -4.895 1.00 98.31 73 LEU A CA 1
ATOM 537 C C . LEU A 1 73 ? -0.666 1.925 -5.616 1.00 98.31 73 LEU A C 1
ATOM 539 O O . LEU A 1 73 ? 0.133 1.916 -6.546 1.00 98.31 73 LEU A O 1
ATOM 543 N N . GLU A 1 74 ? -1.415 0.870 -5.295 1.00 98.12 74 GLU A N 1
ATOM 544 C CA . GLU A 1 74 ? -1.385 -0.423 -6.004 1.00 98.12 74 GLU A CA 1
ATOM 545 C C . GLU A 1 74 ? -1.570 -0.248 -7.520 1.00 98.12 74 GLU A C 1
ATOM 547 O O . GLU A 1 74 ? -0.779 -0.741 -8.323 1.00 98.12 74 GLU A O 1
ATOM 552 N N . MET A 1 75 ? -2.561 0.549 -7.945 1.00 98.06 75 MET A N 1
ATOM 553 C CA . MET A 1 75 ? -2.768 0.845 -9.371 1.00 98.06 75 MET A CA 1
ATOM 554 C C . MET A 1 75 ? -1.562 1.549 -10.014 1.00 98.06 75 MET A C 1
ATOM 556 O O . MET A 1 75 ? -1.237 1.296 -11.178 1.00 98.06 75 MET A O 1
ATOM 560 N N . ILE A 1 76 ? -0.884 2.434 -9.276 1.00 98.00 76 ILE A N 1
ATOM 561 C CA . ILE A 1 76 ? 0.322 3.126 -9.750 1.00 98.00 76 ILE A CA 1
ATOM 562 C C . ILE A 1 76 ? 1.499 2.148 -9.839 1.00 98.00 76 ILE A C 1
ATOM 564 O O . ILE A 1 76 ? 2.237 2.187 -10.825 1.00 98.00 76 ILE A O 1
ATOM 568 N N . LEU A 1 77 ? 1.682 1.272 -8.849 1.00 97.94 77 LEU A N 1
ATOM 569 C CA . LEU A 1 77 ? 2.743 0.261 -8.842 1.00 97.94 77 LEU A CA 1
ATOM 570 C C . LEU A 1 77 ? 2.559 -0.733 -9.989 1.00 97.94 77 LEU A C 1
ATOM 572 O O . LEU A 1 77 ? 3.492 -0.938 -10.768 1.00 97.94 77 LEU A O 1
ATOM 576 N N . HIS A 1 78 ? 1.338 -1.224 -10.196 1.00 96.44 78 HIS A N 1
ATOM 577 C CA . HIS A 1 78 ? 0.986 -2.024 -11.366 1.00 96.44 78 HIS A CA 1
ATOM 578 C C . HIS A 1 78 ? 1.295 -1.282 -12.679 1.00 96.44 78 HIS A C 1
ATOM 580 O O . HIS A 1 78 ? 1.908 -1.835 -13.593 1.00 96.44 78 HIS A O 1
ATOM 586 N N . SER A 1 79 ? 0.936 0.005 -12.767 1.00 96.25 79 SER A N 1
ATOM 587 C CA . SER A 1 79 ? 1.228 0.822 -13.953 1.00 96.25 79 SER A CA 1
ATOM 588 C C . SER A 1 79 ? 2.732 0.942 -14.220 1.00 96.25 79 SER A C 1
ATOM 590 O O . SER A 1 79 ? 3.140 0.849 -15.377 1.00 96.25 79 SER A O 1
ATOM 592 N N . LYS A 1 80 ? 3.575 1.080 -13.184 1.00 94.94 80 LYS A N 1
ATOM 593 C CA . LYS A 1 80 ? 5.044 1.091 -13.338 1.00 94.94 80 LYS A CA 1
ATOM 594 C C . LYS A 1 80 ? 5.561 -0.203 -13.967 1.00 94.94 80 LYS A C 1
ATOM 596 O O . LYS A 1 80 ? 6.409 -0.129 -14.852 1.00 94.94 80 LYS A O 1
ATOM 601 N N . LEU A 1 81 ? 5.044 -1.357 -13.540 1.00 94.75 81 LEU A N 1
ATOM 602 C CA . LEU A 1 81 ? 5.445 -2.658 -14.088 1.00 94.75 81 LEU A CA 1
ATOM 603 C C . LEU A 1 81 ? 4.969 -2.842 -15.537 1.00 94.75 81 LEU A C 1
ATOM 605 O O . LEU A 1 81 ? 5.710 -3.348 -16.380 1.00 94.75 81 LEU A O 1
ATOM 609 N N . SER A 1 82 ? 3.771 -2.349 -15.864 1.00 93.75 82 SER A N 1
ATOM 610 C CA . SER A 1 82 ? 3.192 -2.490 -17.208 1.00 93.75 82 SER A CA 1
ATOM 611 C C . SER A 1 82 ? 4.008 -1.812 -18.324 1.00 93.75 82 SER A C 1
ATOM 613 O O . SER A 1 82 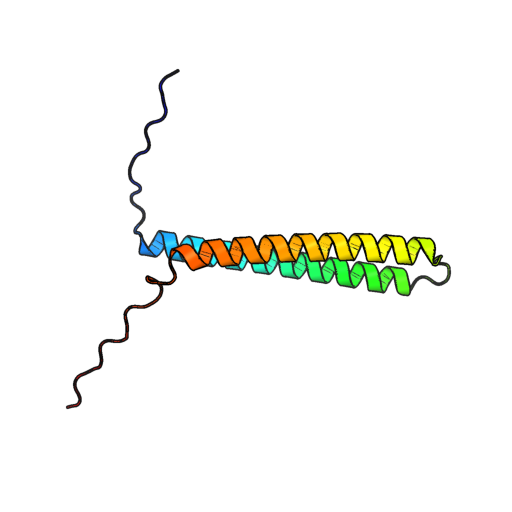? 3.928 -2.217 -19.483 1.00 93.75 82 SER A O 1
ATOM 615 N N . VAL A 1 83 ? 4.849 -0.821 -17.992 1.00 91.25 83 VAL A N 1
ATOM 616 C CA . VAL A 1 83 ? 5.715 -0.106 -18.954 1.00 91.25 83 VAL A CA 1
ATOM 617 C C . VAL A 1 83 ? 6.672 -1.049 -19.691 1.00 91.25 83 VAL A C 1
ATOM 619 O O . VAL A 1 83 ? 7.077 -0.763 -20.821 1.00 91.25 83 VAL A O 1
ATOM 622 N N . PHE A 1 84 ? 7.048 -2.168 -19.074 1.00 89.25 84 PHE A N 1
ATOM 623 C CA . PHE A 1 84 ? 8.002 -3.123 -19.635 1.00 89.25 84 PHE A CA 1
ATOM 624 C C . PHE A 1 84 ? 7.430 -4.533 -19.794 1.00 89.25 84 PHE A C 1
ATOM 626 O O . PHE A 1 84 ? 8.204 -5.469 -19.977 1.00 89.25 84 PHE A O 1
ATOM 633 N N . ASP A 1 85 ? 6.105 -4.683 -19.819 1.00 83.75 85 ASP A N 1
ATOM 634 C CA . ASP A 1 85 ? 5.423 -5.982 -19.913 1.00 83.75 85 ASP A CA 1
ATOM 635 C C . ASP A 1 85 ? 5.902 -6.818 -21.121 1.00 83.75 85 ASP A C 1
ATOM 637 O O . ASP A 1 85 ? 6.320 -7.967 -20.992 1.00 83.7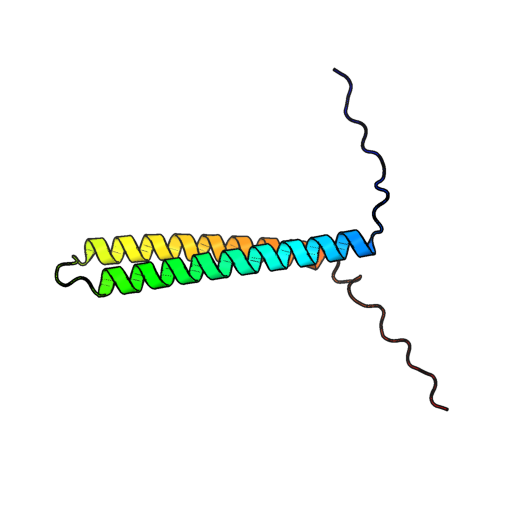5 85 ASP A O 1
ATOM 641 N N . GLY A 1 86 ? 6.037 -6.184 -22.293 1.00 80.06 86 GLY A N 1
ATOM 642 C CA . GLY A 1 86 ? 6.578 -6.817 -23.506 1.00 80.06 86 GLY A CA 1
ATOM 643 C C . GLY A 1 86 ? 8.082 -7.140 -23.478 1.00 80.06 86 GLY A C 1
ATOM 644 O O . GLY A 1 86 ? 8.625 -7.617 -24.472 1.00 80.06 86 GLY A O 1
ATOM 645 N N . CYS A 1 87 ? 8.781 -6.842 -22.380 1.00 74.69 87 CYS A N 1
ATOM 646 C CA . CYS A 1 87 ? 10.218 -7.069 -22.200 1.00 74.69 87 CYS A CA 1
ATOM 647 C C . CYS A 1 87 ? 10.531 -8.105 -21.108 1.00 74.69 87 CYS A C 1
ATOM 649 O O . CYS A 1 87 ? 11.701 -8.455 -20.948 1.00 74.69 87 CYS A O 1
ATOM 651 N N . LEU A 1 88 ? 9.526 -8.580 -20.360 1.00 67.94 88 LEU A N 1
ATOM 652 C CA . LEU A 1 88 ? 9.722 -9.404 -19.162 1.00 67.94 88 LEU A CA 1
ATOM 653 C C . LEU A 1 88 ? 10.184 -10.835 -19.455 1.00 67.94 88 LEU A C 1
ATOM 655 O O . LEU A 1 88 ? 10.754 -11.475 -18.577 1.00 67.94 88 LEU A O 1
ATOM 659 N N . CYS A 1 89 ? 10.009 -11.331 -20.682 1.00 62.69 89 CYS A N 1
ATOM 660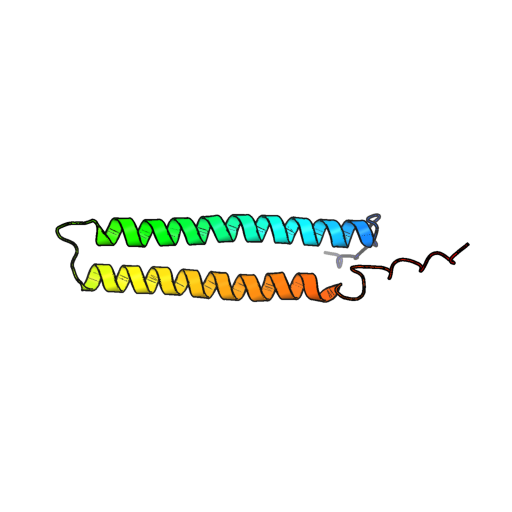 C CA . CYS A 1 89 ? 10.500 -12.639 -21.111 1.00 62.69 89 CYS A CA 1
ATOM 661 C C . CYS A 1 89 ? 10.846 -12.628 -22.606 1.00 62.69 89 CYS A C 1
ATOM 663 O O . CYS A 1 89 ? 10.044 -12.207 -23.437 1.00 62.69 89 CYS A O 1
ATOM 665 N N . LYS A 1 90 ? 12.005 -13.187 -22.978 1.00 59.75 90 LYS A N 1
ATOM 666 C CA . LYS A 1 90 ? 12.128 -13.813 -24.303 1.00 59.75 90 LYS A CA 1
ATOM 667 C C . LYS A 1 90 ? 11.349 -15.130 -24.224 1.00 59.75 90 LYS A C 1
ATOM 669 O O . LYS A 1 90 ? 11.549 -15.841 -23.238 1.00 59.75 90 LYS A O 1
ATOM 674 N N . PRO A 1 91 ? 10.501 -15.486 -25.206 1.00 57.91 91 PRO A N 1
ATOM 675 C CA . PRO A 1 91 ? 9.980 -16.845 -25.260 1.00 57.91 91 PRO A CA 1
ATOM 676 C C . PRO A 1 91 ? 11.177 -17.797 -25.218 1.00 57.91 91 PRO A C 1
ATOM 678 O O . PRO A 1 91 ? 12.172 -17.562 -25.913 1.00 57.91 91 PRO A O 1
ATOM 681 N N . ALA A 1 92 ? 11.110 -18.808 -24.348 1.00 60.09 92 ALA A N 1
ATOM 682 C CA . ALA A 1 92 ? 12.119 -19.853 -24.304 1.00 60.09 92 ALA A CA 1
ATOM 683 C C . ALA A 1 92 ? 12.311 -20.346 -25.739 1.00 60.09 92 ALA A C 1
ATOM 685 O O . ALA A 1 92 ? 11.339 -20.711 -26.402 1.00 60.09 92 ALA A O 1
ATOM 686 N N . ALA A 1 93 ? 13.542 -20.262 -26.249 1.00 60.44 93 ALA A N 1
ATOM 687 C CA . ALA A 1 93 ? 13.855 -20.842 -27.539 1.00 60.44 93 ALA A CA 1
ATOM 688 C C . ALA A 1 93 ? 13.433 -22.310 -27.460 1.00 60.44 93 ALA A C 1
ATOM 690 O O . ALA A 1 93 ? 13.936 -23.046 -26.611 1.00 60.44 93 ALA A O 1
ATOM 691 N N . VAL A 1 94 ? 12.453 -22.693 -28.278 1.00 57.06 94 VAL A N 1
ATOM 692 C CA . VAL A 1 94 ? 12.033 -24.084 -28.420 1.00 57.06 94 VAL A CA 1
ATOM 693 C C . VAL A 1 94 ? 13.299 -24.846 -28.797 1.00 57.06 94 VAL A C 1
ATOM 695 O O . VAL A 1 94 ? 13.871 -24.597 -29.860 1.00 57.06 94 VAL A O 1
ATOM 698 N N . ALA A 1 95 ? 13.812 -25.674 -27.887 1.00 56.47 95 ALA A N 1
ATOM 699 C CA . ALA A 1 95 ? 14.950 -26.520 -28.201 1.00 56.47 95 ALA A CA 1
ATOM 700 C C . ALA A 1 95 ? 14.524 -27.437 -29.359 1.00 56.47 95 ALA A C 1
ATOM 702 O O . ALA A 1 95 ? 13.434 -28.008 -29.282 1.00 56.47 95 ALA A O 1
ATOM 703 N N . PRO A 1 96 ? 15.310 -27.556 -30.444 1.00 59.00 96 PRO A N 1
ATOM 704 C CA . PRO A 1 96 ? 15.001 -28.531 -31.472 1.00 59.00 96 PRO A CA 1
ATOM 705 C C . PRO A 1 96 ? 15.087 -29.921 -30.840 1.00 59.00 96 PRO A C 1
ATOM 707 O O . PRO A 1 96 ? 16.109 -30.278 -30.255 1.00 59.00 96 PRO A O 1
ATOM 710 N N . GLU A 1 97 ? 13.985 -30.657 -30.931 1.00 49.53 97 GLU A N 1
ATOM 711 C CA . GLU A 1 97 ? 13.884 -32.069 -30.580 1.00 49.53 97 GLU A CA 1
ATOM 712 C C . GLU A 1 97 ? 14.965 -32.841 -31.364 1.00 49.53 97 GLU A C 1
ATOM 714 O O . GLU A 1 97 ? 14.996 -32.784 -32.598 1.00 49.53 97 GLU A O 1
ATOM 719 N N . GLN A 1 98 ? 15.891 -33.486 -30.650 1.00 44.94 98 GLN A N 1
ATOM 720 C CA . GLN A 1 98 ? 16.825 -34.494 -31.164 1.00 44.94 98 GLN A CA 1
ATOM 721 C C . GLN A 1 98 ? 16.891 -35.649 -30.173 1.00 44.94 98 GLN A C 1
ATOM 723 O O . GLN A 1 98 ? 17.068 -35.364 -28.965 1.00 44.94 98 GLN A O 1
#

Radius of gyration: 22.53 Å; chains: 1; bounding box: 46×64×58 Å

Sequence (98 aa):
MGMPVITSSTTTRTQAITDIIESVALQETALSHILNAEGEKIQKMVALEDVTPDVLLATNKSVESMVNAVSRLEMILHSKLSVFDGCLCKPAAVAPEQ

pLDDT: mean 90.78, std 12.99, range [44.94, 98.69]